Protein AF-A0A662L209-F1 (afdb_monomer)

Foldseek 3Di:
DCCCVVPVPPPVDDDDDDDPDPCVVVVDDDPVRVVVVVVVPD

Solvent-accessible surface area (backbone atoms only — not comparable to full-atom values): 2923 Å² total; per-residue (Å²): 135,61,54,46,78,78,33,54,87,62,88,27,64,88,81,86,83,85,78,93,56,79,69,62,64,74,80,51,79,51,74,68,59,50,50,47,56,63,72,71,54,133

Structure (mmCIF, N/CA/C/O backbone):
data_AF-A0A662L209-F1
#
_entry.id   AF-A0A662L209-F1
#
loop_
_atom_site.group_PDB
_atom_site.id
_atom_site.type_symbol
_atom_site.label_atom_id
_atom_site.label_alt_id
_atom_site.label_comp_id
_atom_site.label_asym_id
_atom_site.label_entity_id
_atom_site.label_seq_id
_atom_site.pdbx_PDB_ins_code
_atom_site.Cartn_x
_atom_site.Cartn_y
_atom_site.Cartn_z
_atom_site.occupancy
_atom_site.B_iso_or_equiv
_atom_site.auth_seq_id
_atom_site.auth_comp_id
_atom_site.auth_asym_id
_atom_site.auth_atom_id
_atom_site.pdbx_PDB_model_num
ATOM 1 N N . PRO A 1 1 ? 17.124 2.300 -10.164 1.00 64.62 1 PRO A N 1
ATOM 2 C CA . PRO A 1 1 ? 15.844 2.938 -9.759 1.00 64.62 1 PRO A CA 1
ATOM 3 C C . PRO A 1 1 ? 14.888 3.274 -10.928 1.00 64.62 1 PRO A C 1
ATOM 5 O O . PRO A 1 1 ? 13.984 4.076 -10.753 1.00 64.62 1 PRO A O 1
ATOM 8 N N . THR A 1 2 ? 15.052 2.669 -12.109 1.00 86.44 2 THR A N 1
ATOM 9 C CA . THR A 1 2 ? 14.227 2.961 -13.297 1.00 86.44 2 THR A CA 1
ATOM 10 C C . THR A 1 2 ? 13.019 2.038 -13.432 1.00 86.44 2 THR A C 1
ATOM 12 O O . THR A 1 2 ? 11.982 2.482 -13.905 1.00 86.44 2 THR A O 1
ATOM 15 N N . ILE A 1 3 ? 13.138 0.786 -12.980 1.00 94.12 3 ILE A N 1
ATOM 16 C CA . ILE A 1 3 ? 12.097 -0.245 -13.125 1.00 94.12 3 ILE A CA 1
ATOM 17 C C . ILE A 1 3 ? 10.799 0.189 -12.441 1.00 94.12 3 ILE A C 1
ATOM 19 O O . ILE A 1 3 ? 9.752 0.110 -13.063 1.00 94.12 3 ILE A O 1
ATOM 23 N N . ILE A 1 4 ? 10.866 0.776 -11.241 1.00 95.38 4 ILE A N 1
ATOM 24 C CA . ILE A 1 4 ? 9.682 1.294 -10.533 1.00 95.38 4 ILE A CA 1
ATOM 25 C C . ILE A 1 4 ? 8.890 2.335 -11.345 1.00 95.38 4 ILE A C 1
ATOM 27 O O . ILE A 1 4 ? 7.677 2.410 -11.223 1.00 95.38 4 ILE A O 1
ATOM 31 N N . ASN A 1 5 ? 9.549 3.112 -12.212 1.00 94.69 5 ASN A N 1
ATOM 32 C CA . ASN A 1 5 ? 8.866 4.109 -13.040 1.00 94.69 5 ASN A CA 1
ATOM 33 C C . ASN A 1 5 ? 8.179 3.486 -14.266 1.00 94.69 5 ASN A C 1
ATOM 35 O O . ASN A 1 5 ? 7.268 4.092 -14.821 1.00 94.69 5 ASN A O 1
ATOM 39 N N . SER A 1 6 ? 8.650 2.325 -14.733 1.00 96.06 6 SER A N 1
ATOM 40 C CA . SER A 1 6 ? 8.157 1.667 -15.952 1.00 96.06 6 SER A CA 1
ATOM 41 C C . SER A 1 6 ? 7.238 0.478 -15.669 1.00 96.06 6 SER A C 1
ATOM 43 O O . SER A 1 6 ? 6.338 0.219 -16.460 1.00 96.06 6 SER A O 1
ATOM 45 N N . ASP A 1 7 ? 7.448 -0.216 -14.552 1.00 97.00 7 ASP A N 1
ATOM 46 C CA . ASP A 1 7 ? 6.665 -1.361 -14.093 1.00 97.00 7 ASP A CA 1
ATOM 47 C C . ASP A 1 7 ? 6.526 -1.356 -12.550 1.00 97.00 7 ASP A C 1
ATOM 49 O O . ASP A 1 7 ? 7.141 -2.169 -11.854 1.00 97.00 7 ASP A O 1
ATOM 53 N N . PRO A 1 8 ? 5.753 -0.407 -11.983 1.00 95.69 8 PRO A N 1
ATOM 54 C CA . PRO A 1 8 ? 5.611 -0.242 -10.531 1.00 95.69 8 PRO A CA 1
ATOM 55 C C . PRO A 1 8 ? 4.904 -1.410 -9.831 1.00 95.69 8 PRO A C 1
ATOM 57 O O . PRO A 1 8 ? 5.073 -1.579 -8.626 1.00 95.69 8 PRO A O 1
ATOM 60 N N . TYR A 1 9 ? 4.101 -2.191 -10.559 1.00 95.56 9 TYR A N 1
ATOM 61 C CA 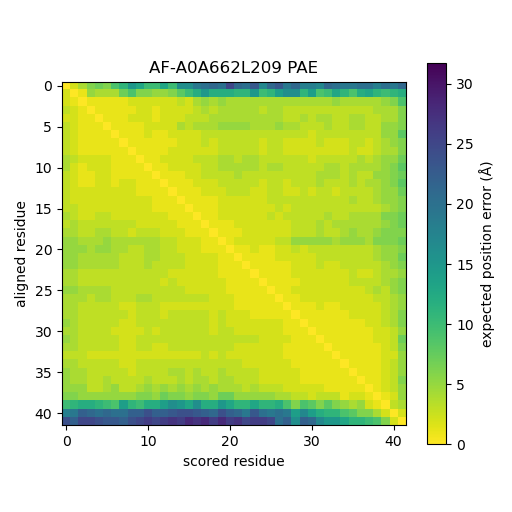. TYR A 1 9 ? 3.276 -3.267 -9.995 1.00 95.56 9 TYR A CA 1
ATOM 62 C C . TYR A 1 9 ? 3.759 -4.679 -10.371 1.00 95.56 9 TYR A C 1
ATOM 64 O O . TYR A 1 9 ? 3.245 -5.648 -9.815 1.00 95.56 9 TYR A O 1
ATOM 72 N N . GLY A 1 10 ? 4.719 -4.809 -11.294 1.00 95.75 10 GLY A N 1
ATOM 73 C CA . GLY A 1 10 ? 5.389 -6.062 -11.644 1.00 95.75 10 GLY A CA 1
ATOM 74 C C . GLY A 1 10 ? 6.787 -6.156 -11.031 1.00 95.75 10 GLY A C 1
ATOM 75 O O . GLY A 1 10 ? 6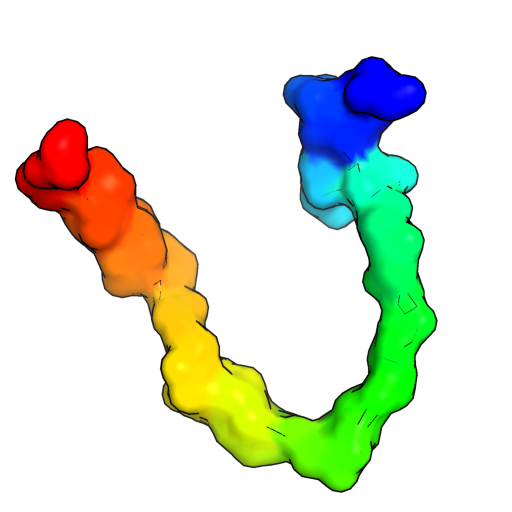.941 -6.389 -9.832 1.00 95.75 10 GLY A O 1
ATOM 76 N N . GLU A 1 11 ? 7.830 -5.990 -11.847 1.00 96.06 11 GLU A N 1
ATOM 77 C CA . GLU A 1 11 ? 9.226 -6.147 -11.407 1.00 96.06 11 GLU A CA 1
ATOM 78 C C . GLU A 1 11 ? 9.702 -5.048 -10.439 1.00 96.06 11 GLU A C 1
ATOM 80 O O . GLU A 1 11 ? 10.727 -5.208 -9.776 1.00 96.06 11 GLU A O 1
ATOM 85 N N . GLY A 1 12 ? 8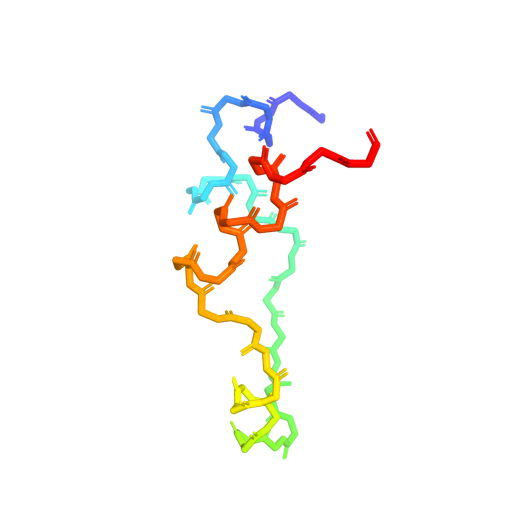.971 -3.937 -10.327 1.00 96.06 12 GLY A N 1
ATOM 86 C CA . GLY A 1 12 ? 9.303 -2.797 -9.472 1.00 96.06 12 GLY A CA 1
ATOM 87 C C . GLY A 1 12 ? 9.019 -2.961 -7.973 1.00 96.06 12 GLY A C 1
ATOM 88 O O . GLY A 1 12 ? 9.039 -1.953 -7.266 1.00 96.06 12 GLY A O 1
ATOM 89 N N . TRP A 1 13 ? 8.743 -4.173 -7.474 1.00 95.25 13 TRP A N 1
ATOM 90 C CA . TRP A 1 13 ? 8.462 -4.413 -6.052 1.00 95.25 13 TRP A CA 1
ATOM 91 C C . TRP A 1 13 ? 9.645 -4.013 -5.153 1.00 95.25 13 TRP A C 1
ATOM 93 O O . TRP A 1 13 ? 10.813 -4.159 -5.511 1.00 95.25 13 TRP A O 1
ATOM 103 N N . ILE A 1 14 ? 9.336 -3.495 -3.961 1.00 95.44 14 ILE A N 1
ATOM 104 C CA . ILE A 1 14 ? 10.349 -2.972 -3.029 1.00 95.44 14 ILE A CA 1
ATOM 105 C C . ILE A 1 14 ? 10.695 -3.998 -1.946 1.00 95.44 14 ILE A C 1
ATOM 107 O O . ILE A 1 14 ? 11.868 -4.204 -1.639 1.00 95.44 14 ILE A O 1
ATOM 111 N N . ALA A 1 15 ? 9.683 -4.640 -1.360 1.00 96.12 15 ALA A N 1
ATOM 112 C CA . ALA A 1 15 ? 9.849 -5.655 -0.328 1.00 96.12 15 ALA A CA 1
ATOM 113 C C . ALA A 1 15 ? 8.714 -6.685 -0.385 1.00 96.12 15 ALA A C 1
ATOM 115 O O . ALA A 1 15 ? 7.607 -6.378 -0.823 1.00 96.12 15 ALA A O 1
ATOM 116 N N . VAL A 1 16 ? 9.000 -7.887 0.108 1.00 96.56 16 VAL A N 1
ATOM 117 C CA . VAL A 1 16 ? 8.000 -8.897 0.462 1.00 96.56 16 VAL A CA 1
ATOM 118 C C . VAL A 1 16 ? 8.127 -9.107 1.963 1.00 96.56 16 VAL A C 1
ATOM 120 O O . VAL A 1 16 ? 9.232 -9.331 2.457 1.00 96.56 16 VAL A O 1
ATOM 123 N N . ILE A 1 17 ? 7.015 -8.984 2.680 1.00 95.94 17 ILE A N 1
ATOM 124 C CA . ILE A 1 17 ? 6.969 -9.054 4.142 1.00 95.94 17 ILE A CA 1
ATOM 125 C C . ILE A 1 17 ? 5.910 -10.059 4.589 1.00 95.94 17 ILE A C 1
ATOM 127 O O . ILE A 1 17 ? 4.946 -10.314 3.867 1.00 95.94 17 ILE A O 1
ATOM 131 N N . GLU A 1 18 ? 6.100 -10.618 5.780 1.00 97.75 18 GLU A N 1
ATOM 132 C CA . GLU A 1 18 ? 5.089 -11.420 6.466 1.00 97.75 18 GLU A CA 1
ATOM 133 C C . GLU A 1 18 ? 4.189 -10.495 7.290 1.00 97.75 18 GLU A C 1
ATOM 135 O O . GLU A 1 18 ? 4.679 -9.593 7.970 1.00 97.75 18 GLU A O 1
ATOM 140 N N . MET A 1 19 ? 2.875 -10.689 7.197 1.00 96.88 19 MET A N 1
ATOM 141 C CA . MET A 1 19 ? 1.910 -9.894 7.950 1.00 96.88 19 MET A CA 1
ATOM 142 C C . MET A 1 19 ? 1.756 -10.444 9.365 1.00 96.88 19 MET A C 1
ATOM 144 O O . MET A 1 19 ? 1.426 -11.614 9.538 1.00 96.88 19 MET A O 1
ATOM 148 N N . GLU A 1 20 ? 1.924 -9.587 10.371 1.00 97.19 20 GLU A N 1
ATOM 149 C CA . GLU A 1 20 ? 1.662 -9.961 11.766 1.00 97.19 20 GLU A CA 1
ATOM 150 C C . GLU A 1 20 ? 0.153 -10.044 12.060 1.00 97.19 20 GLU A C 1
ATOM 152 O O . GLU A 1 20 ? -0.276 -10.860 12.877 1.00 97.19 20 GLU A O 1
ATOM 157 N N . ASN A 1 21 ? -0.663 -9.230 11.377 1.00 97.75 21 ASN A N 1
ATOM 158 C CA . ASN A 1 21 ? -2.118 -9.211 11.503 1.00 97.75 21 ASN A CA 1
ATOM 159 C C . ASN A 1 21 ? -2.802 -8.887 10.161 1.00 97.75 21 ASN A C 1
ATOM 161 O O . ASN A 1 21 ? -2.637 -7.801 9.612 1.00 97.75 21 ASN A 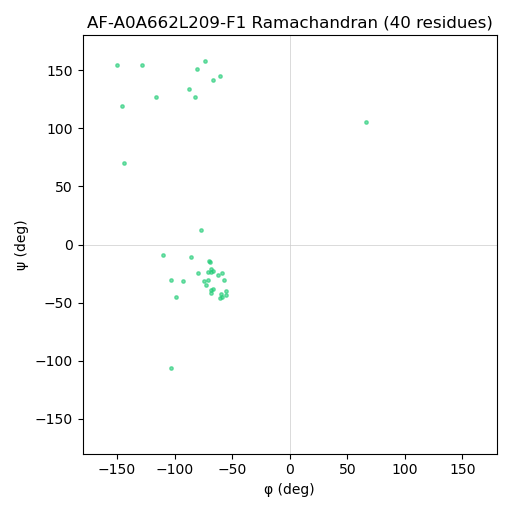O 1
ATOM 165 N N . GLU A 1 22 ? -3.627 -9.803 9.650 1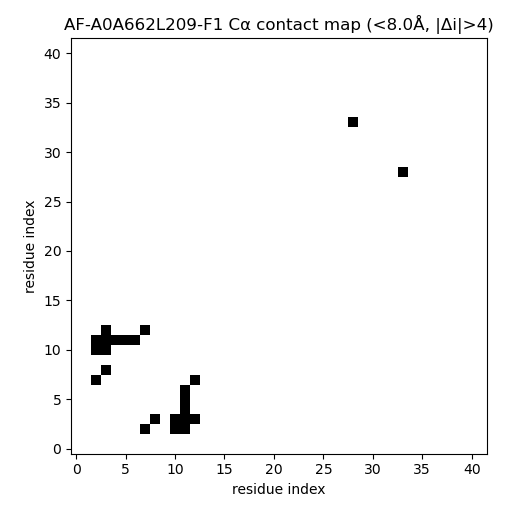.00 97.00 22 GLU A N 1
ATOM 166 C CA . GLU A 1 22 ? -4.335 -9.621 8.372 1.00 97.00 22 GLU A CA 1
ATOM 167 C C . GLU A 1 22 ? -5.411 -8.522 8.413 1.00 97.00 22 GLU A C 1
ATOM 169 O O . GLU A 1 22 ? -5.749 -7.942 7.377 1.00 97.00 22 GLU A O 1
ATOM 174 N N . ASP A 1 23 ? -5.946 -8.203 9.597 1.00 97.94 23 ASP A N 1
ATOM 175 C CA . ASP A 1 23 ? -7.021 -7.217 9.734 1.00 97.94 23 ASP A CA 1
ATOM 176 C C . ASP A 1 23 ? -6.569 -5.786 9.414 1.00 97.94 23 ASP A C 1
ATOM 178 O O . ASP A 1 23 ? -7.408 -4.974 9.026 1.00 97.94 23 ASP A O 1
ATOM 182 N N . GLU A 1 24 ? -5.267 -5.493 9.474 1.00 96.56 24 GLU A N 1
ATOM 183 C CA . GLU A 1 24 ? -4.696 -4.178 9.135 1.00 96.56 24 GLU A CA 1
ATOM 184 C C . GLU A 1 24 ? -5.007 -3.755 7.687 1.00 96.56 24 GLU A C 1
ATOM 186 O O . GLU A 1 24 ? -5.107 -2.568 7.382 1.00 96.56 24 GLU A O 1
ATOM 191 N N . VAL A 1 25 ? -5.259 -4.714 6.784 1.00 96.12 25 VAL A N 1
ATOM 192 C CA . VAL A 1 25 ? -5.678 -4.439 5.395 1.00 96.12 25 VAL A CA 1
ATOM 193 C C . VAL A 1 25 ? -7.020 -3.705 5.338 1.00 96.12 25 VAL A C 1
ATOM 195 O O . VAL A 1 25 ? -7.292 -2.997 4.368 1.00 96.12 25 VAL A O 1
ATOM 198 N N . LYS A 1 26 ? -7.878 -3.859 6.356 1.00 96.62 26 LYS A N 1
ATOM 199 C CA . LYS A 1 26 ? -9.194 -3.203 6.415 1.00 96.62 26 LYS A CA 1
ATOM 200 C C . LYS A 1 26 ? -9.089 -1.697 6.653 1.00 96.62 26 LYS A C 1
ATOM 202 O O . LYS A 1 26 ? -10.009 -0.985 6.256 1.00 96.62 26 LYS A O 1
ATOM 207 N N . ASP A 1 27 ? -7.988 -1.241 7.243 1.00 96.69 27 ASP A N 1
ATOM 208 C CA . ASP A 1 27 ? -7.738 0.170 7.542 1.00 96.69 27 ASP A CA 1
ATOM 209 C C . ASP A 1 27 ? -7.123 0.921 6.346 1.00 96.69 27 ASP A C 1
ATOM 211 O O . ASP A 1 27 ? -7.050 2.151 6.343 1.00 96.69 27 ASP A O 1
ATOM 215 N N . LEU A 1 28 ? -6.700 0.197 5.302 1.00 96.56 28 LEU A N 1
ATOM 216 C CA . LEU A 1 28 ? -6.151 0.774 4.077 1.00 96.56 28 LEU A CA 1
ATOM 217 C C . LEU A 1 28 ? -7.255 1.256 3.124 1.00 96.56 28 LEU A C 1
ATOM 219 O O . LEU A 1 28 ? -8.355 0.703 3.050 1.00 96.56 28 LEU A O 1
ATOM 223 N N . MET A 1 29 ? -6.929 2.272 2.325 1.00 96.62 29 MET A N 1
ATOM 224 C CA . MET A 1 29 ? -7.847 2.817 1.324 1.00 96.62 29 MET A CA 1
ATOM 225 C C . MET A 1 29 ? -8.133 1.811 0.206 1.00 96.62 29 MET A C 1
ATOM 227 O O . MET A 1 29 ? -7.240 1.115 -0.286 1.00 96.62 29 MET A O 1
ATOM 231 N N . ARG A 1 30 ? -9.383 1.782 -0.267 1.00 96.75 30 ARG A N 1
ATOM 232 C CA . ARG A 1 30 ? -9.727 1.085 -1.512 1.00 96.75 30 ARG A CA 1
ATOM 233 C C . ARG A 1 30 ? -9.217 1.880 -2.712 1.00 96.75 30 ARG A C 1
ATOM 235 O O . ARG A 1 30 ? -9.039 3.092 -2.640 1.00 96.75 30 ARG A O 1
ATOM 242 N N . ALA A 1 31 ? -9.039 1.198 -3.843 1.00 96.25 31 ALA A N 1
ATOM 243 C CA . ALA A 1 31 ? -8.532 1.815 -5.070 1.00 96.25 31 ALA A CA 1
ATOM 244 C C . ALA A 1 31 ? -9.360 3.034 -5.521 1.00 96.25 31 ALA A C 1
ATOM 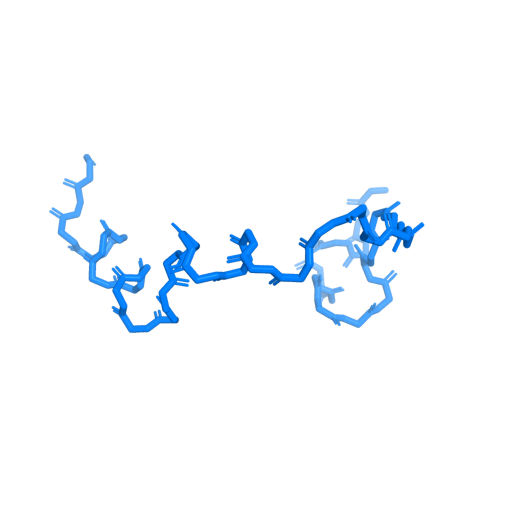246 O O . ALA A 1 31 ? -8.791 4.036 -5.946 1.00 96.25 31 ALA A O 1
ATOM 247 N N . ASP A 1 32 ? -10.689 2.968 -5.401 1.00 96.50 32 ASP A N 1
ATOM 248 C CA . ASP A 1 32 ? -11.568 4.077 -5.791 1.00 96.50 32 ASP A CA 1
ATOM 249 C C . ASP A 1 32 ? -11.503 5.250 -4.808 1.00 96.50 32 ASP A C 1
ATOM 251 O O . ASP A 1 32 ? -11.556 6.400 -5.235 1.00 96.50 32 ASP A O 1
ATOM 255 N N . ASP A 1 33 ? -11.337 4.979 -3.512 1.00 95.56 33 ASP A N 1
ATOM 256 C CA . ASP A 1 33 ? -11.173 6.028 -2.501 1.00 95.56 33 ASP A CA 1
ATOM 257 C C . ASP A 1 33 ? -9.829 6.741 -2.677 1.00 95.56 33 ASP A C 1
ATOM 259 O O . ASP A 1 33 ? -9.755 7.964 -2.591 1.00 95.56 33 ASP A O 1
ATOM 263 N N . TYR A 1 34 ? -8.772 5.992 -3.002 1.00 95.81 34 TYR A N 1
ATOM 264 C CA . TYR A 1 34 ? -7.466 6.568 -3.314 1.00 95.81 34 TYR A CA 1
ATOM 265 C C . TYR A 1 34 ? -7.488 7.387 -4.613 1.00 95.81 34 TYR A C 1
ATOM 267 O O . TYR A 1 34 ? -6.884 8.455 -4.680 1.00 95.81 34 TYR A O 1
ATOM 275 N N . ARG A 1 35 ? -8.228 6.937 -5.639 1.00 95.69 35 ARG A N 1
ATOM 276 C CA . ARG A 1 35 ? -8.416 7.711 -6.876 1.00 95.69 35 ARG A CA 1
ATOM 277 C C . ARG A 1 35 ? -9.101 9.050 -6.595 1.00 95.69 35 ARG A C 1
ATOM 279 O O . ARG A 1 35 ? -8.613 10.069 -7.069 1.00 95.69 35 ARG A O 1
ATOM 286 N N . LYS A 1 36 ? -10.171 9.049 -5.791 1.00 95.81 36 LYS A N 1
ATOM 287 C CA . LYS A 1 36 ? -10.864 10.282 -5.381 1.00 95.81 36 LYS A CA 1
ATOM 288 C C . LYS A 1 36 ? -9.932 11.239 -4.647 1.00 95.81 36 LYS A C 1
ATOM 290 O O . LYS A 1 36 ? -9.907 12.407 -4.994 1.00 95.81 36 LYS A O 1
ATOM 295 N N . LEU A 1 37 ? -9.124 10.739 -3.708 1.00 95.12 37 LEU A N 1
ATOM 296 C CA . LEU A 1 37 ? -8.149 11.559 -2.981 1.00 95.12 37 LEU A CA 1
ATOM 297 C C . LEU A 1 37 ? -7.187 12.297 -3.928 1.00 95.12 37 LEU A C 1
ATOM 299 O O . LEU A 1 37 ? -6.925 13.47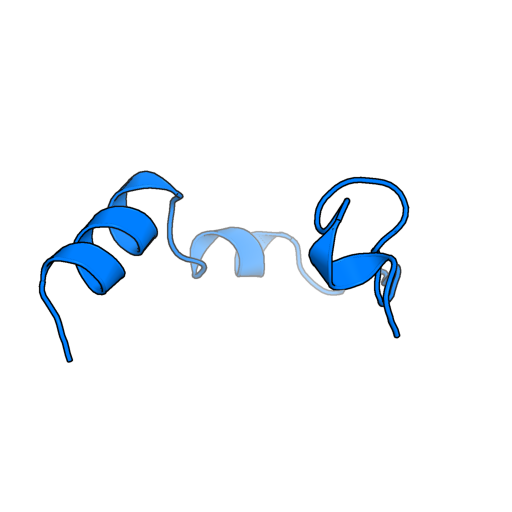7 -3.735 1.00 95.12 37 LEU A O 1
ATOM 303 N N . ILE A 1 38 ? -6.681 11.618 -4.963 1.00 95.75 38 ILE A N 1
A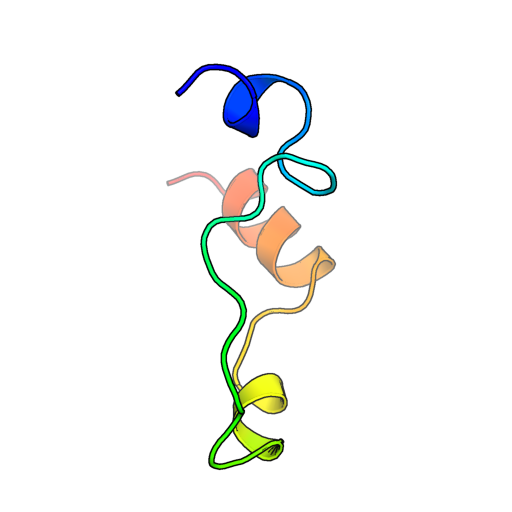TOM 304 C CA . ILE A 1 38 ? -5.791 12.238 -5.959 1.00 95.75 38 ILE A CA 1
ATOM 305 C C . ILE A 1 38 ? -6.543 13.263 -6.821 1.00 95.75 38 ILE A C 1
ATOM 307 O O . ILE A 1 38 ? -5.999 14.316 -7.145 1.00 95.75 38 ILE A O 1
ATOM 311 N N . GLU A 1 39 ? -7.771 12.944 -7.230 1.00 94.12 39 GLU A N 1
ATOM 312 C CA . GLU A 1 39 ? -8.595 13.802 -8.090 1.00 94.12 39 GLU A CA 1
ATOM 313 C C . GLU A 1 39 ? -9.106 15.058 -7.370 1.00 94.12 39 GLU A C 1
ATOM 315 O O . GLU A 1 39 ? -9.272 16.096 -8.009 1.00 94.12 39 GLU A O 1
ATOM 320 N N . GLU A 1 40 ? -9.336 14.975 -6.057 1.00 87.44 40 GLU A N 1
ATOM 321 C CA . GLU A 1 40 ? -9.779 16.095 -5.219 1.00 87.44 40 GLU A CA 1
ATOM 322 C C . GLU A 1 40 ? -8.693 17.163 -5.024 1.00 87.44 40 GLU A C 1
ATOM 324 O O . GLU A 1 40 ? -9.040 18.290 -4.680 1.00 87.44 40 GLU A O 1
ATOM 329 N N . GLY A 1 41 ? -7.436 16.847 -5.363 1.00 67.19 41 GLY A N 1
ATOM 330 C CA . GLY A 1 41 ? -6.325 17.789 -5.466 1.00 67.19 41 GLY A CA 1
ATOM 331 C C . GLY A 1 41 ? -5.918 18.400 -4.125 1.00 67.19 41 GLY A C 1
ATOM 3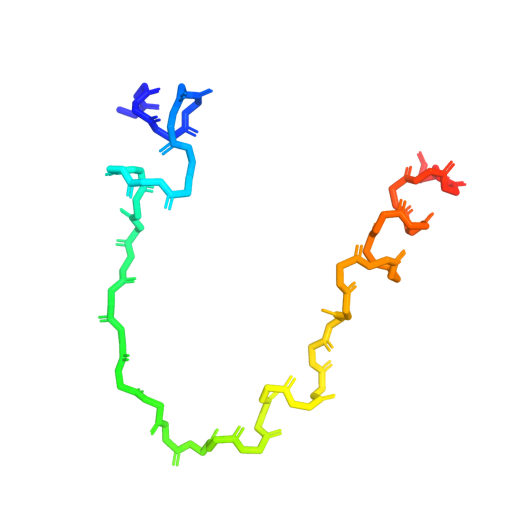32 O O . GLY A 1 41 ? -6.571 19.318 -3.634 1.00 67.19 41 GLY A O 1
ATOM 333 N N . ASP A 1 42 ? -4.790 17.946 -3.579 1.00 54.91 42 ASP A N 1
ATOM 334 C CA . ASP A 1 42 ? -3.979 18.800 -2.697 1.00 54.91 42 ASP A CA 1
ATOM 335 C C . ASP A 1 42 ? -3.484 20.050 -3.455 1.00 54.91 42 ASP A C 1
ATOM 337 O O . ASP A 1 42 ? -2.977 19.901 -4.597 1.00 54.91 42 ASP A O 1
#

Mean predicted aligned error: 4.08 Å

Radius of gyration: 13.89 Å; Cα contacts (8 Å, |Δi|>4): 12; chains: 1; bounding box: 27×30×28 Å

pLDDT: mean 93.27, std 8.98, range [54.91, 97.94]

Sequence (42 aa):
PTIINSDPYGEGWIAVIEMENEDEVKDLMRADDYRKLIEEGD

Secondary structure (DSSP, 8-state):
--HHHH-TTTTT-------S-GGGGGGSPPHHHHHHHHHT--